Protein AF-A0A560B3V5-F1 (afdb_monomer_lite)

Radius of gyration: 13.84 Å; chains: 1; bounding box: 33×43×31 Å

pLDDT: mean 70.99, std 16.43, range [36.47, 90.5]

Foldseek 3Di:
DPPPPCPALVVDDPVLLLQLVCQLLVQQVVCPDDDRPSVRSLVSSLVSQCVVPVVDDSVSSSVNSVVSVVPDPCCSVVVPPPPPD

Organism: Azospirillum brasilense (NCBI:txid192)

Secondary structure (DSSP, 8-state):
--------GGGS-HHHHHHHHHHHHHHHHS--SSS--HHHHHHHHHHHHHHH-TTS-HHHHHHHHHHHHHHS-GGGGG-------

Sequence (85 aa):
MLPNTSLQVDDLTPEETAAVAHAYLAALDESDLDQGDHESAFDRALETLRGCRPSLPLNVAAAELELLLVSLPAAVFTAQEPALA

Structure (mmCIF, N/CA/C/O backbone):
data_AF-A0A560B3V5-F1
#
_entry.id   AF-A0A560B3V5-F1
#
loop_
_atom_site.group_PDB
_atom_site.id
_atom_site.type_symbol
_atom_site.label_atom_id
_atom_site.label_alt_id
_atom_site.label_comp_id
_atom_site.label_asym_id
_atom_site.label_entity_id
_atom_site.label_seq_id
_atom_site.pdbx_PDB_ins_code
_atom_site.Cartn_x
_atom_site.Cartn_y
_atom_site.Cartn_z
_atom_site.occupancy
_atom_site.B_iso_or_equiv
_atom_site.auth_seq_id
_atom_site.auth_comp_id
_atom_site.auth_asym_id
_atom_site.auth_atom_id
_atom_site.pdbx_PDB_model_num
ATOM 1 N N . MET A 1 1 ? -16.965 19.455 10.905 1.00 41.19 1 MET A N 1
ATOM 2 C CA . MET A 1 1 ? -15.990 18.525 11.505 1.00 41.19 1 MET A CA 1
ATOM 3 C C . MET A 1 1 ? -16.048 17.239 10.710 1.00 41.19 1 MET A C 1
ATOM 5 O O . MET A 1 1 ? -17.024 16.515 10.842 1.00 41.19 1 MET A O 1
ATOM 9 N N . LEU A 1 2 ? -15.084 17.014 9.817 1.00 46.72 2 LEU A N 1
ATOM 10 C CA . LEU A 1 2 ? -14.898 15.689 9.229 1.00 46.72 2 LEU A CA 1
ATOM 11 C C . LEU A 1 2 ? -14.349 14.794 10.345 1.00 46.72 2 LEU A C 1
ATOM 13 O O . LEU A 1 2 ? -13.392 15.215 11.004 1.00 46.72 2 LEU A O 1
ATOM 17 N N . PRO A 1 3 ? -14.956 13.632 10.631 1.00 44.66 3 PRO A N 1
ATOM 18 C CA . PRO A 1 3 ? -14.305 12.670 11.497 1.00 44.66 3 PRO A CA 1
ATOM 19 C C . PRO A 1 3 ? -12.972 12.337 10.829 1.00 44.66 3 PRO A C 1
ATOM 21 O O . PRO A 1 3 ? -12.936 11.924 9.673 1.00 44.66 3 PRO A O 1
ATOM 24 N N . ASN A 1 4 ? -11.878 12.600 11.540 1.00 45.12 4 ASN A N 1
ATOM 25 C CA . ASN A 1 4 ? -10.564 12.085 11.195 1.00 45.12 4 ASN A CA 1
ATOM 26 C C . ASN A 1 4 ? -10.633 10.563 11.372 1.00 45.12 4 ASN A C 1
ATOM 28 O O . ASN A 1 4 ? -10.165 10.025 12.367 1.00 45.12 4 ASN A O 1
ATOM 32 N N . THR A 1 5 ? -11.264 9.855 10.439 1.00 46.69 5 THR A N 1
ATOM 33 C CA . THR A 1 5 ? -10.965 8.446 10.186 1.00 46.69 5 THR A CA 1
ATOM 34 C C . THR A 1 5 ? -9.659 8.413 9.407 1.00 46.69 5 THR A C 1
ATOM 36 O O . THR A 1 5 ? -9.627 8.024 8.243 1.00 46.69 5 THR A O 1
ATOM 39 N N . SER A 1 6 ? -8.589 8.906 10.032 1.00 51.34 6 SER A N 1
ATOM 40 C CA . SER A 1 6 ? -7.240 8.527 9.651 1.00 51.34 6 SER A CA 1
ATOM 41 C C . SER A 1 6 ? -7.131 7.069 10.060 1.00 51.34 6 SER A C 1
ATOM 43 O O . SER A 1 6 ? -6.821 6.767 11.209 1.00 51.34 6 SER A O 1
ATOM 45 N N . LEU A 1 7 ? -7.506 6.163 9.156 1.00 53.06 7 LEU A N 1
ATOM 46 C CA . LEU A 1 7 ? -6.987 4.812 9.232 1.00 53.06 7 LEU A CA 1
ATOM 47 C C . LEU A 1 7 ? -5.496 4.986 8.967 1.00 53.06 7 LEU A C 1
ATOM 49 O O . LEU A 1 7 ? -5.118 5.183 7.823 1.00 53.06 7 LEU A O 1
ATOM 53 N N . GLN A 1 8 ? -4.713 5.108 10.034 1.00 57.53 8 GLN A N 1
ATOM 54 C CA . GLN A 1 8 ? -3.276 5.294 9.922 1.00 57.53 8 GLN A CA 1
ATOM 55 C C . GLN A 1 8 ? -2.697 3.994 9.368 1.00 57.53 8 GLN A C 1
ATOM 57 O O . GLN A 1 8 ? -3.152 2.922 9.760 1.00 57.53 8 GLN A O 1
ATOM 62 N N . VAL A 1 9 ? -1.679 4.079 8.517 1.00 53.28 9 VAL A N 1
ATOM 63 C CA . VAL A 1 9 ? -0.852 2.947 8.070 1.00 53.28 9 VAL A CA 1
ATOM 64 C C . VAL A 1 9 ? -0.479 1.988 9.225 1.00 53.28 9 VAL A C 1
ATOM 66 O O . VAL A 1 9 ? -0.344 0.792 9.006 1.00 53.28 9 VAL A O 1
ATOM 69 N N . ASP A 1 10 ? -0.410 2.479 10.468 1.00 57.81 10 ASP A N 1
ATOM 70 C CA . ASP A 1 10 ? -0.250 1.704 11.714 1.00 57.81 10 ASP A CA 1
ATOM 71 C C . ASP A 1 10 ? -1.359 0.666 12.023 1.00 57.81 10 ASP A C 1
ATOM 73 O O . ASP A 1 10 ? -1.148 -0.217 12.852 1.00 57.81 10 ASP A O 1
ATOM 77 N N . ASP A 1 11 ? -2.541 0.747 11.402 1.00 68.38 11 ASP A N 1
ATOM 78 C CA . ASP A 1 11 ? -3.620 -0.248 11.556 1.00 68.38 11 ASP A CA 1
ATOM 79 C C . ASP A 1 11 ? -3.454 -1.437 10.589 1.00 68.38 11 ASP A C 1
ATOM 81 O O . ASP A 1 11 ? -4.162 -2.442 10.700 1.00 68.38 11 ASP A O 1
ATOM 85 N N . LEU A 1 12 ? -2.539 -1.342 9.615 1.00 67.81 12 LEU A N 1
ATOM 86 C CA . LEU A 1 12 ? -2.151 -2.486 8.794 1.00 67.81 12 LEU A CA 1
ATOM 87 C C . LEU A 1 12 ? -1.237 -3.392 9.606 1.00 67.81 12 LEU A C 1
ATOM 89 O O . LEU A 1 12 ? -0.240 -2.965 10.189 1.00 67.81 12 LEU A O 1
ATOM 93 N N . THR A 1 13 ? -1.548 -4.682 9.597 1.00 79.56 13 THR A N 1
ATOM 94 C CA . THR A 1 13 ? -0.626 -5.670 10.138 1.00 79.56 13 THR A CA 1
ATOM 95 C C . THR A 1 13 ? 0.692 -5.632 9.352 1.00 79.56 13 THR A C 1
ATOM 97 O O . THR A 1 13 ? 0.717 -5.276 8.166 1.00 79.56 13 THR A O 1
ATOM 100 N N . PRO A 1 14 ? 1.815 -6.013 9.980 1.00 75.88 14 PRO A N 1
ATOM 101 C CA . PRO A 1 14 ? 3.095 -6.099 9.282 1.00 75.88 14 PRO A CA 1
ATOM 102 C C . PRO A 1 14 ? 3.041 -7.044 8.071 1.00 75.88 14 PRO A C 1
ATOM 104 O O . PRO A 1 14 ? 3.734 -6.801 7.089 1.00 75.88 14 PRO A O 1
ATOM 107 N N . GLU A 1 15 ? 2.190 -8.076 8.101 1.00 81.06 15 GLU A N 1
ATOM 108 C CA . GLU A 1 15 ? 1.965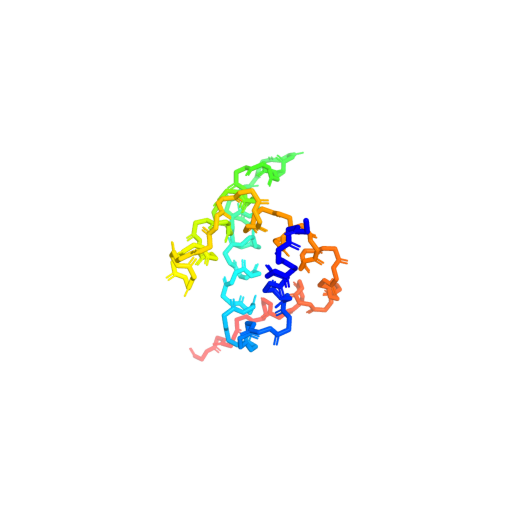 -8.987 6.970 1.00 81.06 15 GLU A CA 1
ATOM 109 C C . GLU A 1 15 ? 1.272 -8.293 5.789 1.00 81.06 15 GLU A C 1
ATOM 111 O O . GLU A 1 15 ? 1.706 -8.450 4.650 1.00 81.06 15 GLU A O 1
ATOM 116 N N . GLU A 1 16 ? 0.238 -7.484 6.038 1.00 82.44 16 GLU A N 1
ATOM 117 C CA . GLU A 1 16 ? -0.439 -6.712 4.986 1.00 82.44 16 GLU A CA 1
ATOM 118 C C . GLU A 1 16 ? 0.482 -5.634 4.404 1.00 82.44 16 GLU A C 1
ATOM 120 O O . GLU A 1 16 ? 0.574 -5.482 3.188 1.00 82.44 16 GLU A O 1
ATOM 125 N N . THR A 1 17 ? 1.215 -4.930 5.270 1.00 80.56 17 THR A N 1
ATOM 126 C CA . THR A 1 17 ? 2.231 -3.949 4.864 1.00 80.56 17 THR A CA 1
ATOM 127 C C . THR A 1 17 ? 3.300 -4.596 3.983 1.00 80.56 17 THR A C 1
ATOM 129 O O . THR A 1 17 ? 3.645 -4.058 2.929 1.00 80.56 17 THR A O 1
ATOM 132 N N . ALA A 1 18 ? 3.786 -5.779 4.371 1.00 82.31 18 ALA A N 1
ATOM 133 C CA . ALA A 1 18 ? 4.732 -6.544 3.571 1.00 82.31 18 ALA A CA 1
ATOM 134 C C . ALA A 1 18 ? 4.116 -6.980 2.236 1.00 82.31 18 ALA A C 1
ATOM 136 O O . ALA A 1 18 ? 4.764 -6.826 1.208 1.00 82.31 18 ALA A O 1
ATOM 137 N N . ALA A 1 19 ? 2.870 -7.462 2.212 1.00 85.00 19 ALA A N 1
ATOM 138 C CA . ALA A 1 19 ? 2.200 -7.878 0.979 1.00 85.00 19 ALA A CA 1
ATOM 139 C C . ALA A 1 19 ? 2.053 -6.723 -0.027 1.00 85.00 19 ALA A C 1
ATOM 141 O O . ALA A 1 19 ? 2.333 -6.899 -1.212 1.00 85.00 19 ALA A O 1
ATOM 142 N N . VAL A 1 20 ? 1.673 -5.533 0.445 1.00 86.31 20 VAL A N 1
ATOM 143 C CA . VAL A 1 20 ? 1.553 -4.322 -0.382 1.00 86.31 20 VAL A CA 1
ATOM 144 C C . VAL A 1 20 ? 2.918 -3.881 -0.917 1.00 86.31 20 VAL A C 1
ATOM 146 O O . VAL A 1 20 ? 3.057 -3.622 -2.113 1.00 86.31 20 VAL A O 1
ATOM 149 N N . ALA A 1 21 ? 3.944 -3.854 -0.061 1.00 83.75 21 ALA A N 1
ATOM 150 C CA . ALA A 1 21 ? 5.309 -3.532 -0.470 1.00 83.75 21 ALA A CA 1
ATOM 151 C C . ALA A 1 21 ? 5.865 -4.555 -1.475 1.00 83.75 21 ALA A C 1
ATOM 153 O O . ALA A 1 21 ? 6.462 -4.174 -2.478 1.00 83.75 21 ALA A O 1
ATOM 154 N N . HIS A 1 22 ? 5.624 -5.849 -1.258 1.00 83.69 22 HIS A N 1
ATOM 155 C CA . HIS A 1 22 ? 6.017 -6.909 -2.183 1.00 83.69 22 HIS A CA 1
ATOM 156 C C . HIS A 1 22 ? 5.306 -6.788 -3.529 1.00 83.69 22 HIS A C 1
ATOM 158 O O . HIS A 1 22 ? 5.953 -6.975 -4.552 1.00 83.69 22 HIS A O 1
ATOM 164 N N . ALA A 1 23 ? 4.014 -6.452 -3.556 1.00 87.19 23 ALA A N 1
ATOM 165 C CA . ALA A 1 23 ? 3.286 -6.236 -4.804 1.00 87.19 23 ALA A CA 1
ATOM 166 C C . ALA A 1 23 ? 3.863 -5.059 -5.608 1.00 87.19 23 ALA A C 1
ATOM 168 O O . ALA A 1 23 ? 4.012 -5.168 -6.824 1.00 87.19 23 ALA A O 1
ATOM 169 N N . TYR A 1 24 ? 4.237 -3.970 -4.925 1.00 85.75 24 TYR A N 1
ATOM 170 C CA . TYR A 1 24 ? 4.921 -2.831 -5.539 1.00 85.75 24 TYR A CA 1
ATOM 171 C C . TYR A 1 24 ? 6.284 -3.232 -6.121 1.00 85.75 24 TYR A C 1
ATOM 173 O O . TYR A 1 24 ? 6.564 -2.973 -7.287 1.00 85.75 24 TYR A O 1
ATOM 181 N N . LEU A 1 25 ? 7.123 -3.900 -5.323 1.00 81.62 25 LEU A N 1
ATOM 182 C CA . LEU A 1 25 ? 8.467 -4.315 -5.736 1.00 81.62 25 LEU A CA 1
ATOM 183 C C . LEU A 1 25 ? 8.439 -5.361 -6.850 1.00 81.62 25 LEU A C 1
ATOM 185 O O . LEU A 1 25 ? 9.199 -5.240 -7.800 1.00 81.62 25 LEU A O 1
ATOM 189 N N . ALA A 1 26 ? 7.544 -6.346 -6.771 1.00 83.81 26 ALA A N 1
ATOM 190 C CA . ALA A 1 26 ? 7.372 -7.347 -7.817 1.00 83.81 26 ALA A CA 1
ATOM 191 C C . ALA A 1 26 ? 6.945 -6.697 -9.137 1.00 83.81 26 ALA A C 1
ATOM 193 O O . ALA A 1 26 ? 7.484 -7.036 -10.180 1.00 83.81 26 ALA A O 1
ATOM 194 N N . ALA A 1 27 ? 6.041 -5.714 -9.099 1.00 82.88 27 ALA A N 1
ATOM 195 C CA . ALA A 1 27 ? 5.646 -4.986 -10.301 1.00 82.88 27 ALA A CA 1
ATOM 196 C C . ALA A 1 27 ? 6.783 -4.120 -10.881 1.00 82.88 27 ALA A C 1
ATOM 198 O O . ALA A 1 27 ? 6.846 -3.940 -12.095 1.00 82.88 27 ALA A O 1
ATOM 199 N N . LEU A 1 28 ? 7.691 -3.610 -10.040 1.00 78.19 28 LEU A N 1
ATOM 200 C CA . LEU A 1 28 ? 8.911 -2.937 -10.498 1.00 78.19 28 LE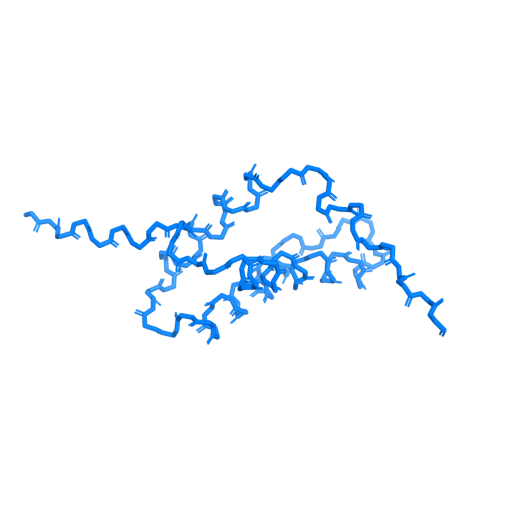U A CA 1
ATOM 201 C C . LEU A 1 28 ? 9.940 -3.917 -11.088 1.00 78.19 28 LEU A C 1
ATOM 203 O O . LEU A 1 28 ? 10.585 -3.572 -12.071 1.00 78.19 28 LEU A O 1
ATOM 207 N N . ASP A 1 29 ? 10.078 -5.112 -10.509 1.00 74.88 29 ASP A N 1
ATOM 208 C CA . ASP A 1 29 ? 11.004 -6.175 -10.936 1.00 74.88 29 ASP A CA 1
ATOM 209 C C . ASP A 1 29 ? 10.560 -6.837 -12.253 1.00 74.88 29 ASP A C 1
ATOM 211 O O . ASP A 1 29 ? 11.373 -7.052 -13.146 1.00 74.88 29 ASP A O 1
ATOM 215 N N . GLU A 1 30 ? 9.252 -7.072 -12.427 1.00 66.19 30 GLU A N 1
ATOM 216 C CA . GLU A 1 30 ? 8.663 -7.577 -13.679 1.00 66.19 30 GLU A CA 1
ATOM 217 C C . GLU A 1 30 ? 8.812 -6.579 -14.846 1.00 66.19 30 GLU A C 1
ATOM 219 O O . GLU A 1 30 ? 8.745 -6.960 -16.019 1.00 66.19 30 GLU A O 1
ATOM 224 N N . SER A 1 31 ? 9.016 -5.296 -14.542 1.00 61.09 31 SER A N 1
ATOM 225 C CA . SER A 1 31 ? 9.164 -4.227 -15.525 1.00 61.09 31 SER A CA 1
ATOM 226 C C . SER A 1 31 ? 10.636 -4.073 -15.938 1.00 61.09 31 SER A C 1
ATOM 228 O O . SER A 1 31 ? 11.277 -3.078 -15.617 1.00 61.09 31 SER A O 1
ATOM 230 N N . ASP A 1 32 ? 11.162 -5.044 -16.697 1.00 57.44 32 ASP A N 1
ATOM 231 C CA . ASP A 1 32 ? 12.561 -5.162 -17.187 1.00 57.44 32 ASP A CA 1
ATOM 232 C C . ASP A 1 32 ? 13.074 -3.970 -18.049 1.00 57.44 32 ASP A C 1
ATOM 234 O O . ASP A 1 32 ? 14.169 -4.008 -18.604 1.00 57.44 32 ASP A O 1
ATOM 238 N N . LEU A 1 33 ? 12.306 -2.889 -18.216 1.00 51.53 33 LEU A N 1
ATOM 239 C CA . LEU A 1 33 ? 12.555 -1.852 -19.220 1.00 51.53 33 LEU A CA 1
ATOM 240 C C . LEU A 1 33 ? 12.631 -0.444 -18.618 1.00 51.53 33 LEU A C 1
ATOM 242 O O . LEU A 1 33 ? 11.602 0.158 -18.343 1.00 51.53 33 LEU A O 1
ATOM 246 N N . ASP A 1 34 ? 13.867 0.059 -18.497 1.00 56.19 34 ASP A N 1
ATOM 247 C CA . ASP A 1 34 ? 14.388 1.448 -18.603 1.00 56.19 34 ASP A CA 1
ATOM 248 C C . ASP A 1 34 ? 13.760 2.600 -17.779 1.00 56.19 34 ASP A C 1
ATOM 250 O O . ASP A 1 34 ? 14.384 3.636 -17.568 1.00 56.19 34 ASP A O 1
ATOM 254 N N . GLN A 1 35 ? 12.561 2.431 -17.248 1.00 52.19 35 GLN A N 1
ATOM 255 C CA . GLN A 1 35 ? 11.877 3.312 -16.316 1.00 52.19 35 GLN A CA 1
ATOM 256 C C . GLN A 1 35 ? 10.726 2.463 -15.787 1.00 52.19 35 GLN A C 1
ATOM 258 O O . GLN A 1 35 ? 9.669 2.410 -16.411 1.00 52.19 35 GLN A O 1
ATOM 263 N N . GLY A 1 36 ? 10.959 1.733 -14.691 1.00 57.53 36 GLY A N 1
ATOM 264 C CA . GLY A 1 36 ? 9.904 0.971 -14.027 1.00 57.53 36 GLY A CA 1
ATOM 265 C C . GLY A 1 36 ? 8.674 1.860 -13.912 1.00 57.53 36 GLY A C 1
ATOM 266 O O . GLY A 1 36 ? 8.781 2.999 -13.445 1.00 57.53 36 GLY A O 1
ATOM 267 N N . ASP A 1 37 ? 7.554 1.391 -14.453 1.00 73.56 37 ASP A N 1
ATOM 268 C CA . ASP A 1 37 ? 6.338 2.182 -14.545 1.00 73.56 37 ASP A CA 1
ATOM 269 C C . ASP A 1 37 ? 5.788 2.306 -13.122 1.00 73.56 37 ASP A C 1
ATOM 271 O O . ASP A 1 37 ? 5.011 1.484 -12.641 1.00 73.56 37 ASP A O 1
ATOM 275 N N . HIS A 1 38 ? 6.329 3.281 -12.386 1.00 77.44 38 HIS A N 1
ATOM 276 C CA . HIS A 1 38 ? 6.037 3.505 -10.977 1.00 77.44 38 HIS A CA 1
ATOM 277 C C . HIS A 1 38 ? 4.536 3.682 -10.771 1.00 77.44 38 HIS A C 1
ATOM 279 O O . HIS A 1 38 ? 4.028 3.271 -9.736 1.00 77.44 38 HIS A O 1
ATOM 285 N N . GLU A 1 39 ? 3.838 4.235 -11.766 1.00 82.06 39 GLU A N 1
ATOM 286 C CA . GLU A 1 39 ? 2.382 4.332 -11.805 1.00 82.06 39 GLU A CA 1
ATOM 287 C C . GLU A 1 39 ? 1.736 2.939 -11.833 1.00 82.06 39 GLU A C 1
ATOM 289 O O . GLU A 1 39 ? 0.969 2.610 -10.932 1.00 82.06 39 GLU A O 1
ATOM 294 N N . SER A 1 40 ? 2.137 2.063 -12.759 1.00 82.38 40 SER A N 1
ATOM 295 C CA . SER A 1 40 ? 1.641 0.678 -12.814 1.00 82.38 40 SER A CA 1
ATOM 296 C C . SER A 1 40 ? 1.971 -0.144 -11.559 1.00 82.38 40 SER A C 1
ATOM 298 O O . SER A 1 40 ? 1.141 -0.921 -11.077 1.00 82.38 40 SER A O 1
ATOM 300 N N . ALA A 1 41 ? 3.175 0.017 -11.001 1.00 85.88 41 ALA A N 1
ATOM 301 C CA . ALA A 1 41 ? 3.570 -0.649 -9.761 1.00 85.88 41 ALA A CA 1
ATOM 302 C C . ALA A 1 41 ? 2.764 -0.137 -8.561 1.00 85.88 41 ALA A C 1
ATOM 304 O O . ALA A 1 41 ? 2.345 -0.918 -7.700 1.00 85.88 41 ALA A O 1
ATOM 305 N N . PHE A 1 42 ? 2.508 1.170 -8.524 1.00 86.94 42 PHE A N 1
ATOM 306 C CA . PHE A 1 42 ? 1.663 1.800 -7.524 1.00 86.94 42 PHE A CA 1
ATOM 307 C C . PHE A 1 42 ? 0.219 1.302 -7.623 1.00 86.94 42 PHE A C 1
ATOM 309 O O . PHE A 1 42 ? -0.347 0.919 -6.602 1.00 86.94 42 PHE A O 1
ATOM 316 N N . ASP A 1 43 ? -0.354 1.201 -8.824 1.00 88.62 43 ASP A N 1
ATOM 317 C CA . ASP A 1 43 ? -1.692 0.635 -9.029 1.00 88.62 43 ASP A CA 1
ATOM 318 C C . ASP A 1 43 ? -1.782 -0.819 -8.539 1.00 88.62 43 ASP A C 1
ATOM 320 O O . ASP A 1 43 ? -2.708 -1.169 -7.806 1.00 88.62 43 ASP A O 1
ATOM 324 N N . ARG A 1 44 ? -0.781 -1.660 -8.835 1.00 87.44 44 ARG A N 1
ATOM 325 C CA . ARG A 1 44 ? -0.694 -3.048 -8.328 1.00 87.44 44 ARG A CA 1
ATOM 326 C C . ARG A 1 44 ? -0.686 -3.122 -6.800 1.00 87.44 44 ARG A C 1
ATOM 328 O O . ARG A 1 44 ? -1.377 -3.951 -6.193 1.00 87.44 44 ARG A O 1
ATOM 335 N N . ALA A 1 45 ? 0.093 -2.256 -6.163 1.00 89.56 45 ALA A N 1
ATOM 336 C CA . ALA A 1 45 ? 0.159 -2.174 -4.710 1.00 89.56 45 ALA A CA 1
ATOM 337 C C . ALA A 1 45 ? -1.143 -1.618 -4.112 1.00 89.56 45 ALA A C 1
ATOM 339 O O . ALA A 1 45 ? -1.608 -2.097 -3.076 1.00 89.56 45 ALA A O 1
ATOM 340 N N . LEU A 1 46 ? -1.788 -0.675 -4.801 1.00 89.50 46 LEU A N 1
ATOM 341 C CA . LEU A 1 46 ? -3.067 -0.092 -4.413 1.00 89.50 46 LEU A CA 1
ATOM 342 C C . LEU A 1 46 ? -4.206 -1.110 -4.502 1.00 89.50 46 LEU A C 1
ATOM 344 O O . LEU A 1 46 ? -5.039 -1.179 -3.598 1.00 89.50 46 LEU A O 1
ATOM 348 N N . GLU A 1 47 ? -4.236 -1.939 -5.546 1.00 90.50 47 GLU A N 1
ATOM 349 C CA . GLU A 1 47 ? -5.167 -3.065 -5.650 1.00 90.50 47 GLU A CA 1
ATOM 350 C C . GLU A 1 47 ? -4.991 -4.044 -4.486 1.00 90.50 47 GLU A C 1
ATOM 352 O O . GLU A 1 47 ? -5.977 -4.457 -3.871 1.00 90.50 47 GLU A O 1
ATOM 357 N N . THR A 1 48 ? -3.742 -4.348 -4.126 1.00 89.50 48 THR A N 1
ATOM 358 C CA . THR A 1 48 ? -3.417 -5.216 -2.985 1.00 89.50 48 THR A CA 1
ATOM 359 C C . THR A 1 48 ? -3.909 -4.606 -1.670 1.00 89.50 48 THR A C 1
ATOM 361 O O . THR A 1 48 ? -4.61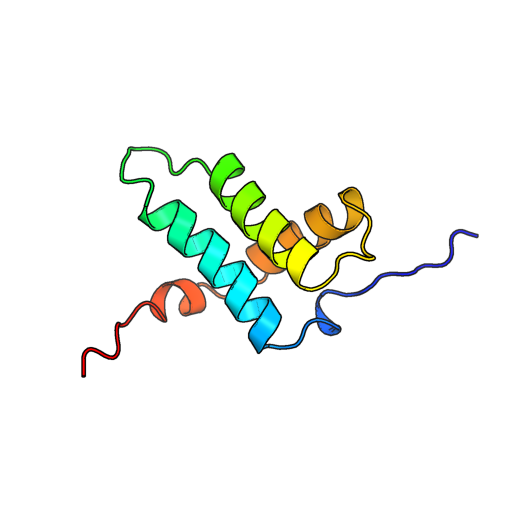6 -5.266 -0.907 1.00 89.50 48 THR A O 1
ATOM 364 N N . LEU A 1 49 ? -3.643 -3.316 -1.442 1.00 87.12 49 LEU A N 1
ATOM 365 C CA . LEU A 1 49 ? -4.104 -2.588 -0.259 1.00 87.12 49 LEU A CA 1
ATOM 366 C C . LEU A 1 49 ? -5.637 -2.554 -0.169 1.00 87.12 49 LEU A C 1
ATOM 368 O O . LEU A 1 49 ? -6.208 -2.738 0.906 1.00 87.12 49 LEU A O 1
ATOM 372 N N . ARG A 1 50 ? -6.326 -2.375 -1.299 1.00 88.25 50 ARG A N 1
ATOM 373 C CA . ARG A 1 50 ? -7.794 -2.442 -1.371 1.00 88.25 50 ARG A CA 1
ATOM 374 C C . ARG A 1 50 ? -8.333 -3.855 -1.159 1.00 88.25 50 ARG A C 1
ATOM 376 O O . ARG A 1 50 ? -9.454 -3.991 -0.678 1.00 88.25 50 ARG A O 1
ATOM 383 N N . GLY A 1 51 ? -7.558 -4.887 -1.483 1.00 85.50 51 GLY A N 1
ATOM 384 C CA . GLY A 1 51 ? -7.860 -6.274 -1.133 1.00 85.50 51 GLY A CA 1
ATOM 385 C C . GLY A 1 51 ? -7.831 -6.506 0.379 1.00 85.50 51 GLY A C 1
ATOM 386 O O . GLY A 1 51 ? -8.742 -7.131 0.919 1.00 85.50 51 GLY A O 1
ATOM 387 N N . CYS A 1 52 ? -6.840 -5.936 1.070 1.00 82.12 52 CYS A N 1
ATOM 388 C CA . CYS A 1 52 ? -6.742 -5.969 2.532 1.00 82.12 52 CYS A CA 1
ATOM 389 C C . CYS A 1 52 ? -7.832 -5.111 3.199 1.00 82.12 52 CYS A C 1
ATOM 391 O O . CYS A 1 52 ? -8.460 -5.517 4.178 1.00 82.12 52 CYS A O 1
ATOM 393 N N . ARG A 1 53 ? -8.100 -3.920 2.649 1.00 79.81 53 ARG A N 1
ATOM 394 C CA . ARG A 1 53 ? -9.038 -2.932 3.201 1.00 79.81 53 ARG A CA 1
ATOM 395 C C . ARG A 1 53 ? -10.048 -2.456 2.144 1.00 79.81 53 ARG A C 1
ATOM 397 O O . ARG A 1 53 ? -10.002 -1.302 1.718 1.00 79.81 53 ARG A O 1
ATOM 404 N N . PRO A 1 54 ? -11.041 -3.282 1.771 1.00 79.75 54 PRO A N 1
ATOM 405 C CA . PRO A 1 54 ? -12.037 -2.916 0.756 1.00 79.75 54 PRO A CA 1
ATOM 406 C C . PRO A 1 54 ? -12.965 -1.777 1.199 1.00 79.75 54 PRO A C 1
ATOM 408 O O . PRO A 1 54 ? -13.567 -1.103 0.366 1.00 79.75 54 PRO A O 1
ATOM 411 N N . SER A 1 55 ? -13.067 -1.546 2.511 1.00 81.69 55 SER A N 1
ATOM 412 C CA . SER A 1 55 ? -13.836 -0.447 3.103 1.00 81.69 55 SER A CA 1
ATOM 413 C C . SER A 1 55 ? -13.141 0.914 2.990 1.00 81.69 55 SER A C 1
ATOM 415 O O . SER A 1 55 ? -13.763 1.928 3.311 1.00 81.69 55 SER A O 1
ATOM 417 N N . LEU A 1 56 ? -11.867 0.959 2.579 1.00 79.06 56 LEU A N 1
ATOM 418 C CA . LEU A 1 56 ? -11.140 2.215 2.450 1.00 79.06 56 LEU A CA 1
ATOM 419 C C . LEU A 1 56 ? -11.535 2.959 1.165 1.00 79.06 56 LEU A C 1
ATOM 421 O O . LEU A 1 56 ? -11.579 2.356 0.089 1.00 79.06 56 LEU A O 1
ATOM 425 N N . PRO A 1 57 ? -11.758 4.282 1.227 1.00 83.75 57 PRO A N 1
ATOM 426 C CA . PRO A 1 57 ? -11.889 5.091 0.024 1.00 83.75 57 PRO A CA 1
ATOM 427 C C . PRO A 1 57 ? -10.592 5.061 -0.792 1.00 8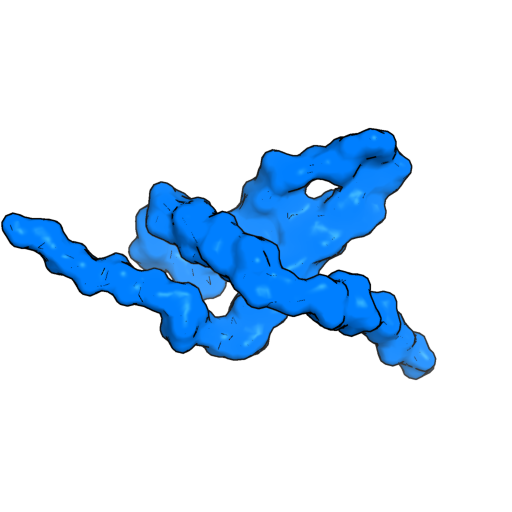3.75 57 PRO A C 1
ATOM 429 O O . PRO A 1 57 ? -9.508 5.173 -0.223 1.00 83.75 57 PRO A O 1
ATOM 432 N N . LEU A 1 58 ? -10.707 5.004 -2.123 1.00 83.19 58 LEU A N 1
ATOM 433 C CA . LEU A 1 58 ? -9.561 4.962 -3.043 1.00 83.19 58 LEU A CA 1
ATOM 434 C C . LEU A 1 58 ? -8.549 6.086 -2.774 1.00 83.19 58 LEU A C 1
ATOM 436 O O . LEU A 1 58 ? -7.355 5.837 -2.699 1.00 83.19 58 LEU A O 1
ATOM 440 N N . ASN A 1 59 ? -9.047 7.304 -2.560 1.00 82.94 59 ASN A N 1
ATOM 441 C CA . ASN A 1 59 ? -8.216 8.486 -2.316 1.00 82.94 59 ASN A CA 1
ATOM 442 C C . ASN A 1 59 ? -7.386 8.355 -1.030 1.00 82.94 59 ASN A C 1
ATOM 444 O O . ASN A 1 59 ? -6.276 8.864 -0.956 1.00 82.94 59 ASN A O 1
ATOM 448 N N . VAL A 1 60 ? -7.945 7.689 -0.013 1.00 82.00 60 VAL A N 1
ATOM 449 C CA . VAL A 1 60 ? -7.251 7.437 1.253 1.00 82.00 60 VAL A CA 1
ATOM 450 C C . VAL A 1 60 ? -6.251 6.304 1.053 1.00 82.00 60 VAL A C 1
ATOM 452 O O . VAL A 1 60 ? -5.106 6.447 1.442 1.00 82.00 60 VAL A O 1
ATOM 455 N N . ALA A 1 61 ? -6.642 5.222 0.374 1.00 84.38 61 ALA A N 1
ATOM 456 C CA . ALA A 1 61 ? -5.751 4.093 0.117 1.00 84.38 61 ALA A CA 1
ATOM 457 C C . ALA A 1 61 ? -4.513 4.518 -0.689 1.00 84.38 61 ALA A C 1
ATOM 459 O O . ALA A 1 61 ? -3.409 4.095 -0.372 1.00 84.38 61 ALA A O 1
ATOM 460 N N . ALA A 1 62 ? -4.684 5.404 -1.674 1.00 86.56 62 ALA A N 1
ATOM 461 C CA . ALA A 1 62 ? -3.573 5.983 -2.421 1.00 86.56 62 ALA A CA 1
ATOM 462 C C . ALA A 1 62 ? -2.640 6.803 -1.512 1.00 86.56 62 ALA A C 1
ATOM 464 O O . ALA A 1 62 ? -1.444 6.541 -1.484 1.00 86.56 62 ALA A O 1
ATOM 465 N N . ALA A 1 63 ? -3.181 7.718 -0.702 1.00 85.19 63 ALA A N 1
ATOM 466 C CA 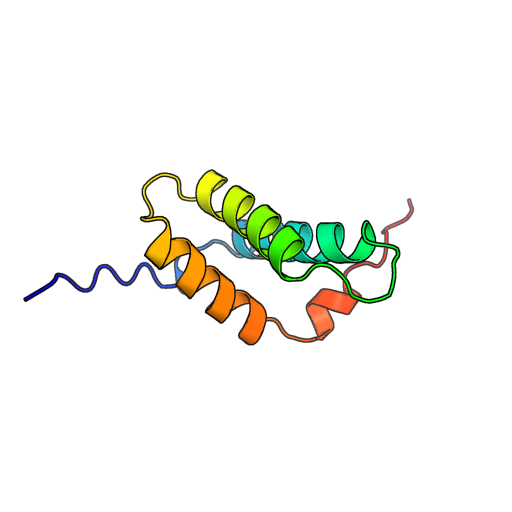. ALA A 1 63 ? -2.370 8.531 0.207 1.00 85.19 63 ALA A CA 1
ATOM 467 C C . ALA A 1 63 ? -1.606 7.685 1.248 1.00 85.19 63 ALA A C 1
ATOM 469 O O . ALA A 1 63 ? -0.436 7.947 1.527 1.00 85.19 63 ALA A O 1
ATOM 470 N N . GLU A 1 64 ? -2.247 6.651 1.802 1.00 82.44 64 GLU A N 1
ATOM 471 C CA . GLU A 1 64 ? -1.615 5.726 2.751 1.00 82.44 64 GLU A CA 1
ATOM 472 C C . GLU A 1 64 ? -0.521 4.888 2.073 1.00 82.44 64 GLU A C 1
ATOM 474 O O . GLU A 1 64 ? 0.538 4.669 2.659 1.00 82.44 64 GLU A O 1
ATOM 479 N N . LEU A 1 65 ? -0.738 4.459 0.824 1.00 84.94 65 LEU A N 1
ATOM 480 C CA . LEU A 1 65 ? 0.271 3.758 0.036 1.00 84.94 65 LEU A CA 1
ATOM 481 C C . LEU A 1 65 ? 1.483 4.653 -0.247 1.00 84.94 65 LEU A C 1
ATOM 483 O O . LEU A 1 65 ? 2.610 4.206 -0.062 1.00 84.94 65 LEU A O 1
ATOM 487 N N . GLU A 1 66 ? 1.281 5.915 -0.636 1.00 86.56 66 GLU A N 1
ATOM 488 C CA . GLU A 1 66 ? 2.380 6.873 -0.824 1.00 86.56 66 GLU A CA 1
ATOM 489 C C . GLU A 1 66 ? 3.203 7.040 0.462 1.00 86.56 66 GLU A C 1
ATOM 491 O O . GLU A 1 66 ? 4.431 6.971 0.430 1.00 86.56 66 GLU A O 1
ATOM 496 N N . LEU A 1 67 ? 2.536 7.194 1.611 1.00 82.31 67 LEU A N 1
ATOM 497 C CA . LEU A 1 67 ? 3.185 7.285 2.923 1.00 82.31 67 LEU A CA 1
ATOM 498 C C . LEU A 1 67 ? 3.965 6.017 3.284 1.00 82.31 67 LEU A C 1
ATOM 500 O O . LEU A 1 67 ? 5.088 6.116 3.786 1.00 82.31 67 LEU A O 1
ATOM 504 N N . LEU A 1 68 ? 3.391 4.843 3.018 1.00 80.88 68 LEU A N 1
ATOM 505 C CA . LEU A 1 68 ? 4.022 3.547 3.246 1.00 80.88 68 LEU A CA 1
ATOM 506 C C . LEU A 1 68 ? 5.271 3.405 2.376 1.00 80.88 68 LEU A C 1
ATOM 508 O O . LEU A 1 68 ? 6.338 3.116 2.905 1.00 80.88 68 LEU A O 1
ATOM 512 N N . LEU A 1 69 ? 5.177 3.699 1.077 1.00 79.19 69 LEU A N 1
ATOM 513 C CA . LEU A 1 69 ? 6.301 3.620 0.141 1.00 79.19 69 LEU A CA 1
ATOM 514 C C . LEU A 1 69 ? 7.424 4.612 0.477 1.00 79.19 69 LEU A C 1
ATOM 516 O O . LEU A 1 69 ? 8.596 4.259 0.380 1.00 79.19 69 LEU A O 1
ATOM 520 N N . VAL A 1 70 ? 7.085 5.826 0.921 1.00 80.44 70 VAL A N 1
ATOM 521 C CA . VAL A 1 70 ? 8.060 6.828 1.391 1.00 80.44 70 VAL A CA 1
ATOM 522 C C . VAL A 1 70 ? 8.720 6.411 2.711 1.00 80.44 70 VAL A C 1
ATOM 524 O O . VAL A 1 70 ? 9.883 6.740 2.948 1.00 80.44 70 VAL A O 1
ATOM 527 N N . SER A 1 71 ? 7.996 5.691 3.571 1.00 73.44 71 SER A N 1
ATOM 528 C CA . SER A 1 71 ? 8.486 5.242 4.882 1.00 73.44 71 SER A CA 1
ATOM 529 C C . SER A 1 71 ? 9.180 3.878 4.842 1.00 73.44 71 SER A C 1
ATOM 531 O O . SER A 1 71 ? 9.814 3.497 5.828 1.00 73.44 71 SER A O 1
ATOM 533 N N . LEU A 1 72 ? 9.073 3.136 3.733 1.00 68.56 72 LEU A N 1
ATOM 534 C CA . LEU A 1 72 ? 9.722 1.840 3.571 1.00 68.56 72 LEU A CA 1
ATOM 535 C C . LEU A 1 72 ? 11.241 2.023 3.675 1.00 68.56 72 LEU A C 1
ATOM 537 O O . LEU A 1 72 ? 11.844 2.739 2.869 1.00 68.56 72 LEU A O 1
ATOM 541 N N . PRO A 1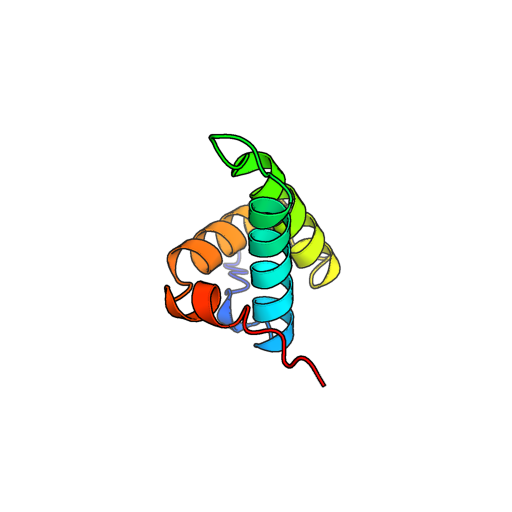 73 ? 11.904 1.369 4.644 1.00 61.38 73 PRO A N 1
ATOM 542 C CA . PRO A 1 73 ? 13.350 1.402 4.689 1.00 61.38 73 PRO A CA 1
ATOM 543 C C . PRO A 1 73 ? 13.894 0.719 3.433 1.00 61.38 73 PRO A C 1
ATOM 545 O O . PRO A 1 73 ? 13.386 -0.321 3.014 1.00 61.38 73 PRO A O 1
ATOM 548 N N . ALA A 1 74 ? 14.987 1.252 2.879 1.00 57.19 74 ALA A N 1
ATOM 549 C CA . ALA A 1 74 ? 15.686 0.659 1.734 1.00 57.19 74 ALA A CA 1
ATOM 550 C C . ALA A 1 74 ? 16.036 -0.834 1.945 1.00 57.19 74 ALA A C 1
ATOM 552 O O . ALA A 1 74 ? 16.235 -1.569 0.988 1.00 57.19 74 ALA A O 1
ATOM 553 N N . ALA A 1 75 ? 16.060 -1.306 3.196 1.00 47.41 75 ALA A N 1
ATOM 554 C CA . ALA A 1 75 ? 16.237 -2.710 3.556 1.00 47.41 75 ALA A CA 1
ATOM 555 C C . ALA A 1 75 ? 15.087 -3.640 3.106 1.00 47.41 75 ALA A C 1
ATOM 557 O O . ALA A 1 75 ? 15.319 -4.831 2.914 1.00 47.41 75 ALA A O 1
ATOM 558 N N . VAL A 1 76 ? 13.866 -3.138 2.882 1.00 55.28 76 VAL A N 1
ATOM 559 C CA . VAL A 1 76 ? 12.777 -3.961 2.313 1.00 55.28 76 VAL A CA 1
ATOM 560 C C . VAL A 1 76 ? 13.080 -4.334 0.859 1.00 55.28 76 VAL A C 1
ATOM 562 O O . VAL A 1 76 ? 12.758 -5.440 0.440 1.00 55.28 76 VAL A O 1
ATOM 565 N N . PHE A 1 77 ? 13.828 -3.494 0.136 1.00 53.41 77 PHE A N 1
ATOM 566 C CA . PHE A 1 77 ? 14.344 -3.827 -1.197 1.00 53.41 77 PHE A CA 1
ATOM 567 C C . PHE A 1 77 ? 15.392 -4.953 -1.164 1.00 53.41 77 PHE A C 1
ATOM 569 O O . PHE A 1 77 ? 15.639 -5.582 -2.184 1.00 53.41 77 PHE A O 1
ATOM 576 N N . THR A 1 78 ? 16.009 -5.234 -0.008 1.00 45.81 78 THR A N 1
ATOM 577 C CA . THR A 1 78 ? 17.004 -6.314 0.140 1.00 45.81 78 THR A CA 1
ATOM 578 C C . THR A 1 78 ? 16.420 -7.638 0.632 1.00 45.81 78 THR A C 1
ATOM 580 O O . THR A 1 78 ? 17.101 -8.652 0.562 1.00 45.81 78 THR A O 1
ATOM 583 N N . ALA A 1 79 ? 15.159 -7.673 1.082 1.00 46.91 79 ALA A N 1
ATOM 584 C CA . ALA A 1 79 ? 14.503 -8.909 1.529 1.00 46.91 79 ALA A CA 1
ATOM 585 C C . ALA A 1 79 ? 14.055 -9.823 0.367 1.00 46.91 79 ALA A C 1
ATOM 587 O O . ALA A 1 79 ? 13.463 -10.875 0.596 1.00 46.91 79 ALA A O 1
ATOM 588 N N . GLN A 1 80 ? 14.376 -9.452 -0.875 1.00 45.28 80 GLN A N 1
ATOM 589 C CA . GLN A 1 80 ? 14.278 -10.290 -2.069 1.00 45.28 80 GLN A CA 1
ATOM 590 C C . GLN A 1 80 ? 15.452 -11.293 -2.146 1.00 45.28 80 GLN A C 1
ATOM 592 O O . GLN A 1 80 ? 15.913 -11.637 -3.229 1.00 45.28 80 GLN A O 1
ATOM 597 N N . GLU A 1 81 ? 15.974 -11.768 -1.009 1.00 39.75 81 GLU A N 1
ATOM 598 C CA . GLU A 1 81 ? 16.763 -12.997 -1.008 1.00 39.75 81 GLU A CA 1
ATOM 599 C C . GLU A 1 81 ? 15.765 -14.154 -1.124 1.00 39.75 81 GLU A C 1
ATOM 601 O O . GLU A 1 81 ? 14.990 -14.390 -0.190 1.00 39.75 81 GLU A O 1
ATOM 606 N N . PRO A 1 82 ? 15.729 -14.885 -2.254 1.00 42.28 82 PRO A N 1
ATOM 607 C CA . PRO A 1 82 ? 14.969 -16.110 -2.292 1.00 42.28 82 PRO A CA 1
ATOM 608 C C . PRO A 1 82 ? 15.622 -17.018 -1.255 1.00 42.28 82 PRO A C 1
ATOM 610 O O . PRO A 1 82 ? 16.787 -17.394 -1.390 1.00 42.28 82 PRO A O 1
ATOM 613 N N . ALA A 1 83 ? 14.882 -17.389 -0.213 1.00 41.09 83 ALA A N 1
ATOM 614 C CA . ALA A 1 83 ? 15.181 -18.611 0.510 1.00 41.09 83 ALA A CA 1
ATOM 615 C C . ALA A 1 83 ? 14.967 -19.767 -0.483 1.00 41.09 83 ALA A C 1
ATOM 617 O O . ALA A 1 83 ? 13.904 -20.381 -0.542 1.00 41.09 83 ALA A O 1
ATOM 618 N N . LEU A 1 84 ? 15.963 -19.969 -1.346 1.00 37.88 84 LEU A N 1
ATOM 619 C CA . LEU A 1 84 ? 16.070 -21.049 -2.305 1.00 37.88 84 LEU A CA 1
ATOM 620 C C . LEU A 1 84 ? 16.389 -22.299 -1.476 1.00 37.88 84 LEU A C 1
ATOM 622 O O . LEU A 1 84 ? 17.544 -22.543 -1.125 1.00 37.88 84 LEU A O 1
ATOM 626 N N . ALA A 1 85 ? 15.337 -23.002 -1.059 1.00 36.47 85 ALA A N 1
ATOM 627 C CA . ALA A 1 85 ? 15.425 -24.344 -0.492 1.00 36.47 85 ALA A CA 1
ATOM 628 C C . ALA A 1 85 ? 15.468 -25.390 -1.612 1.00 36.47 85 ALA A C 1
ATOM 630 O O . ALA A 1 85 ? 14.744 -25.205 -2.618 1.00 36.47 85 ALA A O 1
#